Protein AF-A0A419HRG3-F1 (afdb_monomer_lite)

Structure (mmCIF, N/CA/C/O backbone):
data_AF-A0A419HRG3-F1
#
_entry.id   AF-A0A419HRG3-F1
#
loop_
_atom_site.group_PDB
_atom_site.id
_atom_site.type_symbol
_atom_site.label_atom_id
_atom_site.label_alt_id
_atom_site.label_comp_id
_atom_site.label_asym_id
_atom_site.label_entity_id
_atom_site.label_seq_id
_atom_site.pdbx_PDB_ins_code
_atom_site.Cartn_x
_atom_site.Cartn_y
_atom_site.Cartn_z
_atom_site.occupancy
_atom_site.B_iso_or_equiv
_atom_site.auth_seq_id
_atom_site.auth_comp_id
_atom_site.auth_asym_id
_atom_site.auth_atom_id
_atom_site.pdbx_PDB_model_num
ATOM 1 N N . MET A 1 1 ? 15.143 28.159 -25.382 1.00 35.41 1 MET A N 1
ATOM 2 C CA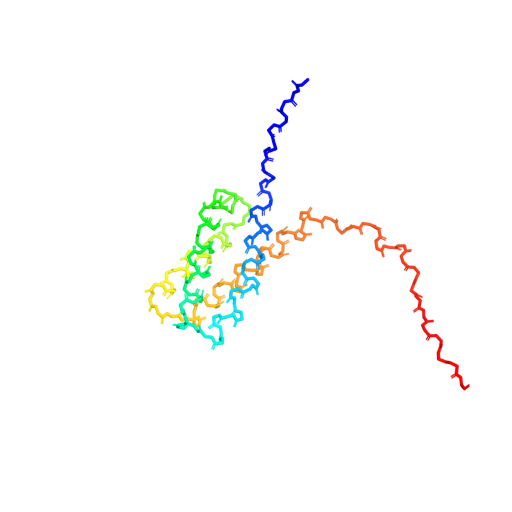 . MET A 1 1 ? 13.984 27.912 -24.501 1.00 35.41 1 MET A CA 1
ATOM 3 C C . MET A 1 1 ? 13.321 26.627 -24.963 1.00 35.41 1 MET A C 1
ATOM 5 O O . MET A 1 1 ? 12.554 26.653 -25.912 1.00 35.41 1 MET A O 1
ATOM 9 N N . THR A 1 2 ? 13.690 25.502 -24.363 1.00 36.38 2 THR A N 1
ATOM 10 C CA . THR A 1 2 ? 13.050 24.199 -24.582 1.00 36.38 2 THR A CA 1
ATOM 11 C C . THR A 1 2 ? 12.515 23.769 -23.226 1.00 36.38 2 THR A C 1
ATOM 13 O O . THR A 1 2 ? 13.300 23.470 -22.328 1.00 36.38 2 THR A O 1
ATOM 16 N N . ASN A 1 3 ? 11.195 23.851 -23.053 1.00 40.34 3 ASN A N 1
ATOM 17 C CA . ASN A 1 3 ? 10.505 23.355 -21.868 1.00 40.34 3 ASN A CA 1
ATOM 18 C C . ASN A 1 3 ? 10.721 21.842 -21.809 1.00 40.34 3 ASN A C 1
ATOM 20 O O . ASN A 1 3 ? 10.129 21.102 -22.589 1.00 40.34 3 ASN A O 1
ATOM 24 N N . GLY A 1 4 ? 11.621 21.403 -20.931 1.00 36.00 4 GLY A N 1
ATOM 25 C CA . GLY A 1 4 ? 11.732 20.003 -20.563 1.00 36.00 4 GLY A CA 1
ATOM 26 C C . GLY A 1 4 ? 10.480 19.637 -19.788 1.00 36.00 4 GLY A C 1
ATOM 27 O O . GLY A 1 4 ? 10.352 19.995 -18.620 1.00 36.00 4 GLY A O 1
ATOM 28 N N . GLU A 1 5 ? 9.539 18.971 -20.448 1.00 44.19 5 GLU A N 1
ATOM 29 C CA . GLU A 1 5 ? 8.51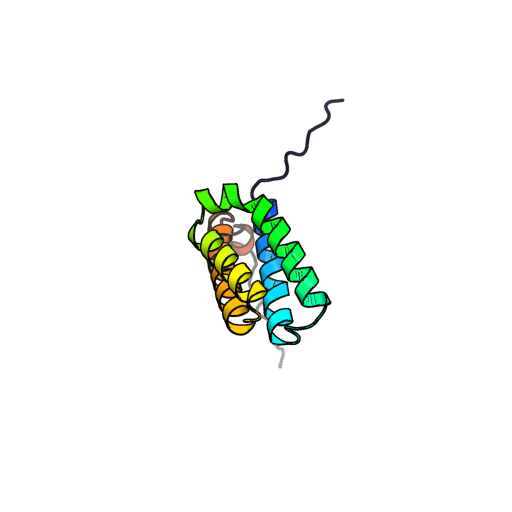7 18.206 -19.753 1.00 44.19 5 GLU A CA 1
ATOM 30 C C . GLU A 1 5 ? 9.260 17.191 -18.882 1.00 44.19 5 GLU A C 1
ATOM 32 O O . GLU A 1 5 ? 9.830 16.218 -19.376 1.00 44.19 5 GLU A O 1
ATOM 37 N N . SER A 1 6 ? 9.341 17.474 -17.582 1.00 44.81 6 SER A N 1
ATOM 38 C CA . SER A 1 6 ? 9.742 16.508 -16.568 1.00 44.81 6 SER A CA 1
ATOM 39 C C . SER A 1 6 ? 8.710 15.384 -16.584 1.00 44.81 6 SER A C 1
ATOM 41 O O . SER A 1 6 ? 7.739 15.411 -15.832 1.00 44.81 6 SER A O 1
ATOM 43 N N . GLY A 1 7 ? 8.880 14.427 -17.498 1.00 47.56 7 GLY A N 1
ATOM 44 C CA . GLY A 1 7 ? 8.194 13.149 -17.437 1.00 47.56 7 GLY A CA 1
ATOM 45 C C . GLY A 1 7 ? 8.535 12.541 -16.086 1.00 47.56 7 GLY A C 1
ATOM 46 O O . GLY A 1 7 ? 9.693 12.210 -15.849 1.00 47.56 7 GLY A O 1
ATOM 47 N N . ALA A 1 8 ? 7.561 12.518 -15.175 1.00 62.19 8 ALA A N 1
ATOM 48 C CA . ALA A 1 8 ? 7.736 11.957 -13.842 1.00 62.19 8 ALA A CA 1
ATOM 49 C C . ALA A 1 8 ? 8.316 10.546 -13.980 1.00 62.19 8 ALA A C 1
ATOM 51 O O . ALA A 1 8 ? 7.788 9.749 -14.763 1.00 62.19 8 ALA A O 1
ATOM 52 N N . ASP A 1 9 ? 9.408 10.263 -13.269 1.00 76.81 9 ASP A N 1
ATOM 53 C CA . ASP A 1 9 ? 10.051 8.956 -13.320 1.00 76.81 9 ASP A CA 1
ATOM 54 C C . ASP A 1 9 ? 8.999 7.900 -12.926 1.00 76.81 9 ASP A C 1
ATOM 56 O O . ASP A 1 9 ? 8.385 8.018 -11.859 1.00 76.81 9 ASP A O 1
ATOM 60 N N . PRO A 1 10 ? 8.732 6.878 -13.762 1.00 77.44 10 PRO A N 1
ATOM 61 C CA . PRO A 1 10 ? 7.802 5.806 -13.421 1.00 77.44 10 PRO A CA 1
ATOM 62 C C . PRO A 1 10 ? 8.109 5.144 -12.072 1.00 77.44 10 PRO A C 1
ATOM 64 O O . PRO A 1 10 ? 7.209 4.596 -11.443 1.00 77.44 10 PRO A O 1
ATOM 67 N N . LEU A 1 11 ? 9.350 5.208 -11.587 1.00 87.25 11 LEU A N 1
ATOM 68 C CA . LEU A 1 11 ? 9.734 4.682 -10.281 1.00 87.25 11 LEU A CA 1
ATOM 69 C C . LEU A 1 11 ? 9.349 5.610 -9.120 1.00 87.25 11 LEU A C 1
ATOM 71 O O . LEU A 1 11 ? 9.111 5.111 -8.017 1.00 87.25 11 LEU A O 1
ATOM 75 N N . ASP A 1 12 ? 9.188 6.920 -9.339 1.00 91.25 12 ASP A N 1
ATOM 76 C CA . ASP A 1 12 ? 8.806 7.879 -8.289 1.00 91.25 12 ASP A CA 1
ATOM 77 C C . ASP A 1 12 ? 7.476 7.496 -7.633 1.00 91.25 12 ASP A C 1
ATOM 79 O O . ASP A 1 12 ? 7.318 7.599 -6.412 1.00 91.25 12 ASP A O 1
ATOM 83 N N . VAL A 1 13 ? 6.514 6.999 -8.421 1.00 94.56 13 VAL A N 1
ATOM 84 C CA . VAL A 1 13 ? 5.222 6.554 -7.879 1.00 94.56 13 VAL A CA 1
ATOM 85 C C . VAL A 1 13 ? 5.372 5.299 -7.014 1.00 94.56 13 VAL A C 1
ATOM 87 O O . VAL A 1 13 ? 4.661 5.166 -6.017 1.00 94.56 13 VAL A O 1
ATOM 90 N N . LEU A 1 14 ? 6.327 4.414 -7.323 1.00 95.38 14 LEU A N 1
ATOM 91 C CA . LEU A 1 14 ? 6.620 3.231 -6.507 1.00 95.38 14 LEU A CA 1
ATOM 92 C C . LEU A 1 14 ? 7.347 3.602 -5.211 1.00 95.38 14 LEU A C 1
ATOM 94 O O . LEU A 1 14 ? 7.014 3.059 -4.156 1.00 95.38 14 LEU A O 1
ATOM 98 N N . TYR A 1 15 ? 8.279 4.558 -5.251 1.00 94.56 15 TYR A N 1
ATOM 99 C CA . TYR A 1 15 ? 8.916 5.101 -4.047 1.00 94.56 15 TYR A CA 1
ATOM 100 C C . TYR A 1 15 ? 7.908 5.826 -3.148 1.00 94.56 15 TYR A C 1
ATOM 102 O O . TYR A 1 15 ? 7.920 5.648 -1.926 1.00 94.56 15 TYR A O 1
ATOM 110 N N . LEU A 1 16 ? 6.991 6.603 -3.734 1.00 95.69 16 LEU A N 1
ATOM 111 C CA . LEU A 1 16 ? 5.901 7.237 -2.996 1.00 95.69 16 LEU A CA 1
ATOM 112 C C . LEU A 1 16 ? 4.996 6.190 -2.338 1.00 95.69 16 LEU A C 1
ATOM 114 O O . LEU A 1 16 ? 4.704 6.302 -1.145 1.00 95.69 16 LEU A O 1
ATOM 118 N N . LEU A 1 17 ? 4.586 5.166 -3.089 1.00 96.81 17 LEU A N 1
ATOM 119 C CA . LEU A 1 17 ? 3.757 4.073 -2.586 1.00 96.81 17 LEU A CA 1
ATOM 120 C C . LEU A 1 17 ? 4.445 3.334 -1.430 1.00 96.81 17 LEU A C 1
ATOM 122 O O . LEU A 1 17 ? 3.842 3.119 -0.380 1.00 96.81 17 LEU A O 1
ATOM 126 N N . HIS A 1 18 ? 5.734 3.020 -1.581 1.00 97.06 18 HIS A N 1
ATOM 127 C CA . HIS A 1 18 ? 6.556 2.402 -0.539 1.00 97.06 18 HIS A CA 1
ATOM 128 C C . HIS A 1 18 ? 6.607 3.249 0.739 1.00 97.06 18 HIS A C 1
ATOM 130 O O . HIS A 1 18 ? 6.396 2.733 1.841 1.00 97.06 18 HIS A O 1
ATOM 136 N N . ARG A 1 19 ? 6.801 4.567 0.601 1.00 96.94 19 ARG A N 1
ATOM 137 C CA . ARG A 1 19 ? 6.780 5.506 1.730 1.00 96.94 19 ARG A CA 1
ATOM 138 C C . ARG A 1 19 ? 5.413 5.553 2.410 1.00 96.94 19 ARG A C 1
ATOM 140 O O . ARG A 1 19 ? 5.361 5.537 3.637 1.00 96.94 19 ARG A O 1
ATOM 147 N N . GLN A 1 20 ? 4.322 5.621 1.646 1.00 97.81 20 GLN A N 1
ATOM 148 C CA . GLN A 1 20 ? 2.968 5.640 2.206 1.00 97.81 20 GLN A CA 1
ATOM 149 C C . GLN A 1 20 ? 2.680 4.358 2.992 1.00 97.81 20 GLN A C 1
ATOM 151 O O . GLN A 1 20 ? 2.217 4.445 4.126 1.00 97.81 20 GLN A O 1
ATOM 156 N N . LEU A 1 21 ? 3.036 3.187 2.457 1.00 97.56 21 LEU A N 1
ATOM 157 C CA . LEU A 1 21 ? 2.868 1.905 3.148 1.00 97.56 21 LEU A CA 1
ATOM 158 C C . LEU A 1 21 ? 3.606 1.860 4.490 1.00 97.56 21 LEU A C 1
ATOM 160 O O . LEU A 1 21 ? 3.026 1.465 5.500 1.00 97.56 21 LEU A O 1
ATOM 164 N N . ARG A 1 22 ? 4.850 2.355 4.532 1.00 96.50 22 ARG A N 1
ATOM 165 C CA . ARG A 1 22 ? 5.634 2.446 5.774 1.00 96.50 22 ARG A CA 1
ATOM 166 C C . ARG A 1 22 ? 4.952 3.293 6.856 1.00 96.50 22 ARG A C 1
ATOM 168 O O . ARG A 1 22 ? 5.154 3.034 8.039 1.00 96.50 22 ARG A O 1
ATOM 175 N N . LEU A 1 23 ? 4.195 4.317 6.463 1.00 95.75 23 LEU A N 1
ATOM 176 C CA . LEU A 1 23 ? 3.500 5.220 7.385 1.00 95.75 23 LEU A CA 1
ATOM 177 C C . LEU A 1 23 ? 2.120 4.693 7.793 1.00 95.75 23 LEU A C 1
ATOM 179 O O . LEU A 1 23 ? 1.713 4.868 8.938 1.00 95.75 23 LEU A O 1
ATOM 183 N N . VAL A 1 24 ? 1.402 4.059 6.867 1.00 94.44 24 VAL A N 1
ATOM 184 C CA . VAL A 1 24 ? 0.023 3.603 7.074 1.00 94.44 24 VAL A CA 1
ATOM 185 C C . VAL A 1 24 ? -0.044 2.433 8.052 1.00 94.44 24 VAL A C 1
ATOM 187 O O . VAL A 1 24 ? -0.876 2.467 8.952 1.00 94.44 24 VAL A O 1
ATOM 190 N N . SER A 1 25 ? 0.839 1.437 7.933 1.00 90.50 25 SER A N 1
ATOM 191 C CA . SER A 1 25 ? 0.817 0.243 8.793 1.00 90.50 25 SER A CA 1
ATOM 192 C C . SER A 1 25 ? 0.859 0.539 10.304 1.00 90.50 25 SER A C 1
ATOM 194 O O . SER A 1 25 ? -0.029 0.067 11.013 1.00 90.50 25 SER A O 1
ATOM 196 N N . PRO A 1 26 ? 1.803 1.342 10.844 1.00 92.69 26 PRO A N 1
ATOM 197 C CA . PRO A 1 26 ? 1.793 1.666 12.273 1.00 92.69 26 PRO A CA 1
ATOM 198 C C . PRO A 1 26 ? 0.570 2.498 12.688 1.00 92.69 26 PRO A C 1
ATOM 200 O O . PRO A 1 26 ? 0.066 2.324 13.795 1.00 92.69 26 PRO A O 1
ATOM 203 N N . ALA A 1 27 ? 0.059 3.369 11.813 1.00 93.81 27 ALA A N 1
ATOM 204 C CA . ALA A 1 27 ? -1.142 4.152 12.098 1.00 93.81 27 ALA A CA 1
ATOM 205 C C . ALA A 1 27 ? -2.393 3.258 12.207 1.00 93.81 27 ALA A C 1
ATOM 207 O O . ALA A 1 27 ? -3.200 3.437 13.120 1.00 93.81 27 ALA A O 1
ATOM 208 N N . LEU A 1 28 ? -2.507 2.255 11.330 1.00 92.25 28 LEU A N 1
ATOM 209 C CA . LEU A 1 28 ? -3.561 1.237 11.349 1.00 92.25 28 LEU A CA 1
ATOM 210 C C . LEU A 1 28 ? -3.539 0.400 12.632 1.00 92.25 28 LEU A C 1
ATOM 212 O O . LEU A 1 28 ? -4.598 0.106 13.169 1.00 92.25 28 LEU A O 1
ATOM 216 N N . THR A 1 29 ? -2.356 0.065 13.154 1.00 92.62 29 THR A N 1
ATOM 217 C CA . THR A 1 29 ? -2.229 -0.667 14.425 1.00 92.62 29 THR A CA 1
ATOM 218 C C . THR A 1 29 ? -2.676 0.168 15.629 1.00 92.62 29 THR A C 1
ATOM 220 O O . THR A 1 29 ? -3.278 -0.362 16.557 1.00 92.62 29 THR A O 1
ATOM 223 N N . VAL A 1 30 ? -2.360 1.467 15.649 1.00 95.12 30 VAL A N 1
ATOM 224 C CA . VAL A 1 30 ? -2.612 2.327 16.819 1.00 95.12 30 VAL A CA 1
ATOM 225 C C . VAL A 1 30 ? -4.047 2.850 16.854 1.00 95.12 30 VAL A C 1
ATOM 227 O O . VAL A 1 30 ? -4.655 2.906 17.920 1.00 95.12 30 VAL A O 1
ATOM 230 N N . ALA A 1 31 ? -4.582 3.277 15.709 1.00 94.44 31 ALA A N 1
ATOM 231 C CA . ALA A 1 31 ? -5.876 3.950 15.639 1.00 94.44 31 ALA A CA 1
ATOM 232 C C . ALA A 1 31 ? -6.630 3.599 14.341 1.00 94.44 31 ALA A C 1
ATOM 234 O O . ALA A 1 31 ? -6.898 4.497 13.530 1.00 94.44 31 ALA A O 1
ATOM 235 N N . PRO A 1 32 ? -7.001 2.318 14.139 1.00 91.56 32 PRO A N 1
ATOM 236 C CA . PRO A 1 32 ? -7.578 1.823 12.882 1.00 91.56 32 PRO A CA 1
ATOM 237 C C . PRO A 1 32 ? -8.848 2.573 12.465 1.00 91.56 32 PRO A C 1
ATOM 239 O O . PRO A 1 32 ? -9.072 2.821 11.283 1.00 91.56 32 PRO A O 1
ATOM 242 N N . GLU A 1 33 ? -9.637 3.010 13.448 1.00 92.62 33 GLU A N 1
ATOM 243 C CA . GLU A 1 33 ? -10.919 3.685 13.238 1.00 92.62 33 GLU A CA 1
ATOM 244 C C . GLU A 1 33 ? -10.833 5.215 13.238 1.00 92.62 33 GLU A C 1
ATOM 246 O O . GLU A 1 33 ? -11.862 5.899 13.248 1.00 92.62 33 GLU A O 1
ATOM 251 N N . SER A 1 34 ? -9.627 5.784 13.241 1.00 96.12 34 SER A N 1
ATOM 252 C CA . SER A 1 34 ? -9.451 7.237 13.179 1.00 96.12 34 SER A CA 1
ATOM 253 C C . SER A 1 34 ? -9.809 7.791 11.797 1.00 96.12 34 SER A C 1
ATOM 255 O O . SER A 1 34 ? -9.710 7.121 10.763 1.00 96.12 34 SER A O 1
ATOM 257 N N . ARG A 1 35 ? -10.248 9.054 11.759 1.00 96.25 35 ARG A N 1
ATOM 258 C CA . ARG A 1 35 ? -10.538 9.744 10.492 1.00 96.25 35 ARG A CA 1
ATOM 259 C C . ARG A 1 35 ? -9.264 9.904 9.663 1.00 96.25 35 ARG A C 1
ATOM 261 O O . ARG A 1 35 ? -9.308 9.813 8.439 1.00 96.25 35 ARG A O 1
ATOM 268 N N . GLU A 1 36 ? -8.150 10.107 10.344 1.00 96.19 36 GLU A N 1
ATOM 269 C CA . GLU A 1 36 ? -6.816 10.279 9.797 1.00 96.19 36 GLU A CA 1
ATOM 270 C C . GLU A 1 36 ? -6.362 9.005 9.078 1.00 96.19 36 GLU A C 1
ATOM 272 O O . GLU A 1 36 ? -5.994 9.080 7.909 1.00 96.19 36 GLU A O 1
ATOM 277 N N . VAL A 1 37 ? -6.481 7.827 9.706 1.00 95.94 37 VAL A N 1
ATOM 278 C CA . VAL A 1 37 ? -6.148 6.541 9.061 1.00 95.94 37 VAL A CA 1
ATOM 279 C C . VAL A 1 37 ? -7.024 6.284 7.838 1.00 95.94 37 VAL A C 1
ATOM 281 O O . VAL A 1 37 ? -6.510 5.891 6.790 1.00 95.94 37 VAL A O 1
ATOM 284 N N . ARG A 1 38 ? -8.328 6.584 7.911 1.00 96.12 38 ARG A N 1
ATOM 285 C CA . ARG A 1 38 ? -9.212 6.498 6.736 1.00 96.12 38 ARG A CA 1
ATOM 286 C C . ARG A 1 38 ? -8.744 7.405 5.595 1.00 96.12 38 ARG A C 1
ATOM 288 O O . ARG A 1 38 ? -8.703 6.960 4.451 1.00 96.12 38 ARG A O 1
ATOM 295 N N . ALA A 1 39 ? -8.344 8.641 5.889 1.00 97.06 39 ALA A N 1
ATOM 296 C CA . ALA A 1 39 ? -7.805 9.556 4.884 1.00 97.06 39 ALA A CA 1
ATOM 297 C C . ALA A 1 39 ? -6.473 9.056 4.294 1.00 97.06 39 ALA A C 1
ATOM 299 O O . ALA A 1 39 ? -6.269 9.130 3.082 1.00 97.06 39 ALA A O 1
ATOM 300 N N . MET A 1 40 ? -5.591 8.489 5.121 1.00 97.62 40 MET A N 1
ATOM 301 C CA . MET A 1 40 ? -4.340 7.889 4.651 1.00 97.62 40 MET A CA 1
ATOM 302 C C . MET A 1 40 ? -4.594 6.699 3.715 1.00 97.62 40 MET A C 1
ATOM 304 O O . MET A 1 40 ? -3.916 6.577 2.697 1.00 97.62 40 MET A O 1
ATOM 308 N N . LEU A 1 41 ? -5.587 5.854 4.013 1.00 97.62 41 LEU A N 1
ATOM 309 C CA . LEU A 1 41 ? -5.985 4.737 3.150 1.00 97.62 41 LEU A CA 1
ATOM 310 C C . LEU A 1 41 ? -6.571 5.204 1.812 1.00 97.62 41 LEU A C 1
ATOM 312 O O . LEU A 1 41 ? -6.284 4.593 0.784 1.00 97.62 41 LEU A O 1
ATOM 316 N N . VAL A 1 42 ? -7.335 6.301 1.798 1.00 97.69 42 VAL A N 1
ATOM 317 C CA . VAL A 1 42 ? -7.814 6.925 0.551 1.00 97.69 42 VAL A CA 1
ATOM 318 C C . VAL A 1 42 ? -6.635 7.410 -0.295 1.00 97.69 42 VAL A C 1
ATOM 320 O O . VAL A 1 42 ? -6.523 7.027 -1.458 1.00 97.69 42 VAL A O 1
ATOM 323 N N . GLY A 1 43 ? -5.703 8.164 0.295 1.00 97.69 43 GLY A N 1
ATOM 324 C CA . GLY A 1 43 ? -4.511 8.631 -0.420 1.00 97.69 43 GLY A CA 1
ATOM 325 C C . GLY A 1 43 ? -3.599 7.491 -0.895 1.00 97.69 43 GLY A C 1
ATOM 326 O O . GLY A 1 43 ? -2.974 7.588 -1.952 1.00 97.69 43 GLY A O 1
ATOM 327 N N . LEU A 1 44 ? -3.538 6.384 -0.149 1.00 98.19 44 LEU A N 1
ATOM 328 C CA . LEU A 1 44 ? -2.831 5.172 -0.564 1.00 98.19 44 LEU A CA 1
ATOM 329 C C . LEU A 1 44 ? -3.511 4.504 -1.772 1.00 98.19 44 LEU A C 1
ATOM 331 O O . LEU A 1 44 ? -2.822 4.055 -2.691 1.00 98.19 44 LEU A O 1
ATOM 335 N N . ALA A 1 45 ? -4.846 4.456 -1.803 1.00 98.31 45 ALA A N 1
ATOM 336 C CA . ALA A 1 45 ? -5.604 3.920 -2.933 1.00 98.31 45 ALA A CA 1
ATOM 337 C C . ALA A 1 45 ? -5.403 4.756 -4.207 1.00 98.31 45 ALA A C 1
ATOM 339 O O . ALA A 1 45 ? -5.197 4.197 -5.282 1.00 98.31 45 ALA A O 1
ATOM 340 N N . GLU A 1 46 ? -5.374 6.085 -4.095 1.00 97.94 46 GLU A N 1
ATOM 341 C CA . GLU A 1 46 ? -5.086 6.982 -5.222 1.00 97.94 46 GLU A CA 1
ATOM 342 C C . GLU A 1 46 ? -3.686 6.755 -5.807 1.00 97.94 46 GLU A C 1
ATOM 344 O O . GLU A 1 46 ? -3.520 6.652 -7.025 1.00 97.94 46 GLU A O 1
ATOM 349 N N . THR A 1 47 ? -2.660 6.637 -4.960 1.00 97.88 47 THR A N 1
ATOM 350 C CA . THR A 1 47 ? -1.306 6.299 -5.424 1.00 97.88 47 THR A CA 1
ATOM 351 C C . THR A 1 47 ? -1.251 4.898 -6.024 1.00 97.88 47 THR A C 1
ATOM 353 O O . THR A 1 47 ? -0.609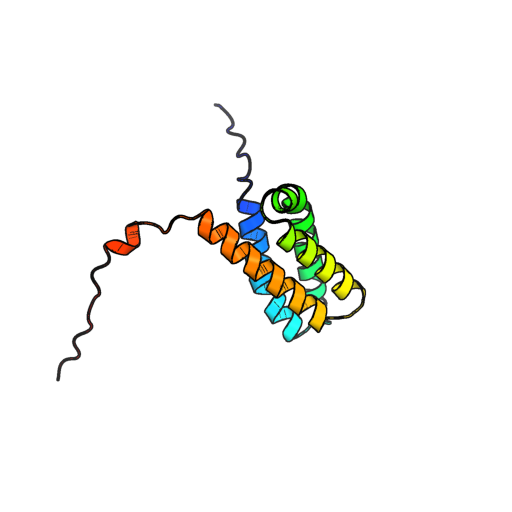 4.718 -7.055 1.00 97.88 47 THR A O 1
ATOM 356 N N . THR A 1 48 ? -1.959 3.926 -5.443 1.00 98.00 48 THR A N 1
ATOM 357 C CA . THR A 1 48 ? -2.031 2.566 -5.998 1.00 98.00 48 THR A CA 1
ATOM 358 C C . THR A 1 48 ? -2.644 2.573 -7.394 1.00 98.00 48 THR A C 1
ATOM 360 O O . THR A 1 48 ? -2.077 1.969 -8.295 1.00 98.00 48 THR A O 1
ATOM 363 N N . ASN A 1 49 ? -3.731 3.316 -7.618 1.00 97.75 49 ASN A N 1
ATOM 364 C CA . ASN A 1 49 ? -4.349 3.440 -8.941 1.00 97.75 49 ASN A CA 1
ATOM 365 C C . ASN A 1 49 ? -3.383 4.029 -9.979 1.00 97.75 49 ASN A C 1
ATOM 367 O O . ASN A 1 49 ? -3.342 3.564 -11.115 1.00 97.75 49 ASN A O 1
ATOM 371 N N . ARG A 1 50 ? -2.570 5.019 -9.586 1.00 96.75 50 ARG A N 1
ATOM 372 C CA . ARG A 1 50 ? -1.524 5.583 -10.457 1.00 96.75 50 ARG A CA 1
ATOM 373 C C . ARG A 1 50 ? -0.393 4.587 -10.731 1.00 96.75 50 ARG A C 1
ATOM 375 O O . ARG A 1 50 ? 0.111 4.538 -11.846 1.00 96.75 50 ARG A O 1
ATOM 382 N N . ALA A 1 51 ? -0.008 3.793 -9.733 1.00 96.31 51 ALA A N 1
ATOM 383 C CA . ALA A 1 51 ? 1.048 2.788 -9.842 1.00 96.31 51 ALA A CA 1
ATOM 384 C C . ALA A 1 51 ? 0.592 1.478 -10.511 1.00 96.31 51 ALA A C 1
ATOM 386 O O . ALA A 1 51 ? 1.439 0.688 -10.923 1.00 96.31 51 ALA A O 1
ATOM 387 N N . ALA A 1 52 ? -0.716 1.226 -10.616 1.00 97.19 52 ALA A N 1
ATOM 388 C CA . ALA A 1 52 ? -1.271 -0.067 -11.009 1.00 97.19 52 ALA A CA 1
ATOM 389 C C . ALA A 1 52 ? -0.749 -0.599 -12.357 1.00 97.19 52 ALA A C 1
ATOM 391 O O . ALA A 1 52 ? -0.354 -1.764 -12.384 1.00 97.19 52 ALA A O 1
ATOM 392 N N . PRO A 1 53 ? -0.652 0.196 -13.446 1.00 96.19 53 PRO A N 1
ATOM 393 C CA . PRO A 1 53 ? -0.122 -0.307 -14.716 1.00 96.19 53 PRO A CA 1
ATOM 394 C C . PRO A 1 53 ? 1.327 -0.790 -14.607 1.00 96.19 53 PRO A C 1
ATOM 396 O O . PRO A 1 53 ? 1.695 -1.799 -15.206 1.00 96.19 53 PRO A O 1
ATOM 399 N N . LEU A 1 54 ? 2.143 -0.087 -13.817 1.00 95.50 54 LEU A N 1
ATOM 400 C CA . LEU A 1 54 ? 3.533 -0.458 -13.587 1.00 95.50 54 LEU A CA 1
ATOM 401 C C . LEU A 1 54 ? 3.626 -1.680 -12.671 1.00 95.50 54 LEU A C 1
ATOM 403 O O . LEU A 1 54 ? 4.304 -2.641 -13.003 1.00 95.50 54 LEU A O 1
ATOM 407 N N . LEU A 1 55 ? 2.903 -1.699 -11.550 1.00 96.75 55 LEU A N 1
ATOM 408 C CA . LEU A 1 55 ? 2.885 -2.854 -10.648 1.00 96.75 55 LEU A CA 1
ATOM 409 C C . LEU A 1 55 ? 2.411 -4.127 -11.347 1.00 96.75 55 LEU A C 1
ATOM 411 O O . LEU A 1 55 ? 2.983 -5.187 -11.119 1.00 96.75 55 LEU A O 1
ATOM 415 N N . ALA A 1 56 ? 1.408 -4.025 -12.220 1.00 97.44 56 ALA A N 1
ATOM 416 C CA . ALA A 1 56 ? 0.916 -5.155 -12.996 1.00 97.44 56 ALA A CA 1
ATOM 417 C C . ALA A 1 56 ? 2.009 -5.784 -13.875 1.00 97.44 56 ALA A C 1
ATOM 419 O O . ALA A 1 56 ? 1.981 -6.994 -14.094 1.00 97.44 56 ALA A O 1
ATOM 420 N N . SER A 1 57 ? 2.975 -4.991 -14.356 1.00 95.88 57 SER A N 1
ATOM 421 C CA . SER A 1 57 ? 4.071 -5.488 -15.189 1.00 95.88 57 SER A CA 1
ATOM 422 C C . SER A 1 57 ? 5.283 -5.958 -14.383 1.00 95.88 57 SER A C 1
ATOM 424 O O . SER A 1 57 ? 5.870 -6.979 -14.739 1.00 95.88 57 SER A O 1
ATOM 426 N N . VAL A 1 58 ? 5.659 -5.254 -13.306 1.00 94.75 58 VAL A N 1
ATOM 427 C CA . VAL A 1 58 ? 6.929 -5.518 -12.599 1.00 94.75 58 VAL A CA 1
ATOM 428 C C . VAL A 1 58 ? 6.793 -6.294 -11.291 1.00 94.75 58 VAL A C 1
ATOM 430 O O . VAL A 1 58 ? 7.737 -6.978 -10.908 1.00 94.75 58 VAL A O 1
ATOM 433 N N . GLU A 1 59 ? 5.659 -6.198 -10.589 1.00 97.12 59 GLU A N 1
ATOM 434 C CA . GLU A 1 59 ? 5.416 -6.942 -9.345 1.00 97.12 59 GLU A CA 1
ATOM 435 C C . GLU A 1 59 ? 3.905 -7.134 -9.095 1.00 97.12 59 GLU A C 1
ATOM 437 O O . GLU A 1 59 ? 3.322 -6.518 -8.192 1.00 97.12 59 GLU A O 1
ATOM 442 N N . PRO A 1 60 ? 3.233 -8.012 -9.868 1.00 97.88 60 PRO A N 1
ATOM 443 C CA . PRO A 1 60 ? 1.780 -8.197 -9.792 1.00 97.88 60 PRO A CA 1
ATOM 444 C C . PRO A 1 60 ? 1.318 -8.713 -8.422 1.00 97.88 60 PRO A C 1
ATOM 446 O O . PRO A 1 60 ? 0.196 -8.442 -7.995 1.00 97.88 60 PRO A O 1
ATOM 449 N N . GLY A 1 61 ? 2.194 -9.404 -7.685 1.00 98.19 61 GLY A N 1
ATOM 450 C CA . GLY A 1 61 ? 1.916 -9.834 -6.316 1.00 98.19 61 GLY A CA 1
ATOM 451 C C . GLY A 1 61 ? 1.746 -8.671 -5.333 1.00 98.19 61 GLY A C 1
ATOM 452 O O . GLY A 1 61 ? 0.969 -8.794 -4.388 1.00 98.19 61 GLY A O 1
ATOM 453 N N . ALA A 1 62 ? 2.432 -7.540 -5.542 1.00 98.12 62 ALA A N 1
ATOM 454 C CA . ALA A 1 62 ? 2.223 -6.343 -4.726 1.00 98.12 62 ALA A CA 1
ATOM 455 C C . ALA A 1 62 ? 0.885 -5.672 -5.056 1.00 98.12 62 ALA A C 1
ATOM 457 O O . ALA A 1 62 ? 0.187 -5.247 -4.138 1.00 98.12 62 ALA A O 1
ATOM 458 N N . LEU A 1 63 ? 0.498 -5.629 -6.338 1.00 98.69 63 LEU A N 1
ATOM 459 C CA . LEU A 1 63 ? -0.805 -5.101 -6.750 1.00 98.69 63 LEU A CA 1
ATOM 460 C C . LEU A 1 63 ? -1.956 -5.906 -6.131 1.00 98.69 63 LEU A C 1
ATOM 462 O O . LEU A 1 63 ? -2.832 -5.325 -5.495 1.00 98.69 63 LEU A O 1
ATOM 466 N N . ALA A 1 64 ? -1.906 -7.237 -6.228 1.00 98.62 64 ALA A N 1
ATOM 467 C CA . ALA A 1 64 ? -2.935 -8.113 -5.667 1.00 98.62 64 ALA A CA 1
ATOM 468 C C . ALA A 1 64 ? -3.087 -7.950 -4.142 1.00 98.62 64 ALA A C 1
ATOM 470 O O . ALA A 1 64 ? -4.208 -7.907 -3.630 1.00 98.62 64 ALA A O 1
ATOM 471 N N . ALA A 1 65 ? -1.971 -7.812 -3.417 1.00 98.56 65 ALA A N 1
ATOM 472 C CA . ALA A 1 65 ? -1.989 -7.561 -1.976 1.00 98.56 65 ALA A CA 1
ATOM 473 C C . ALA A 1 65 ? -2.636 -6.203 -1.641 1.00 98.56 65 ALA A C 1
ATOM 475 O O . ALA A 1 65 ? -3.481 -6.125 -0.755 1.00 98.56 65 ALA A O 1
ATOM 476 N N . LEU A 1 66 ? -2.323 -5.135 -2.386 1.00 98.62 66 LEU A N 1
ATOM 477 C CA . LEU A 1 66 ? -2.957 -3.822 -2.192 1.00 98.62 66 LEU A CA 1
ATOM 478 C C . LEU A 1 66 ? -4.470 -3.875 -2.449 1.00 98.62 66 LEU A C 1
ATOM 480 O O . LEU A 1 66 ? -5.260 -3.355 -1.661 1.00 98.62 66 LEU A O 1
ATOM 484 N N . GLU A 1 67 ? -4.897 -4.550 -3.515 1.00 98.56 67 GLU A N 1
ATOM 485 C CA . GLU A 1 67 ? -6.317 -4.745 -3.821 1.00 98.56 67 GLU A CA 1
ATOM 486 C C . GLU A 1 67 ? -7.046 -5.540 -2.728 1.00 98.56 67 GLU A C 1
ATOM 488 O O . GLU A 1 67 ? -8.189 -5.226 -2.378 1.00 98.56 67 GLU A O 1
ATOM 493 N N . GLN A 1 68 ? -6.401 -6.568 -2.171 1.00 98.69 68 GLN A N 1
ATOM 494 C CA . GLN A 1 68 ? -6.925 -7.343 -1.048 1.00 98.69 68 GLN A CA 1
ATOM 495 C C . GLN A 1 68 ? -6.994 -6.490 0.230 1.00 98.69 68 GLN A C 1
ATOM 497 O O . GLN A 1 68 ? -8.031 -6.486 0.897 1.00 98.69 68 GLN A O 1
ATOM 502 N N . ALA A 1 69 ? -5.966 -5.686 0.517 1.00 98.25 69 ALA A N 1
ATOM 503 C CA . ALA A 1 69 ? -5.951 -4.752 1.640 1.00 98.25 69 ALA A CA 1
ATOM 504 C C . ALA A 1 69 ? -7.126 -3.766 1.578 1.00 98.25 69 ALA A C 1
ATOM 506 O O . ALA A 1 69 ? -7.843 -3.592 2.561 1.00 98.25 69 ALA A O 1
ATOM 507 N N . PHE A 1 70 ? -7.398 -3.162 0.414 1.00 98.31 70 PHE A N 1
ATOM 508 C CA . PHE A 1 70 ? -8.529 -2.238 0.270 1.00 98.31 70 PHE A CA 1
ATOM 509 C C . PHE A 1 70 ? -9.888 -2.930 0.394 1.00 98.31 70 PHE A C 1
ATOM 511 O O . PHE A 1 70 ? -10.844 -2.321 0.880 1.00 98.31 70 PHE A O 1
ATOM 518 N N . ARG A 1 71 ? -9.997 -4.203 -0.009 1.00 98.56 71 ARG A N 1
ATOM 519 C CA . ARG A 1 71 ? -11.202 -5.003 0.252 1.00 98.56 71 ARG A CA 1
ATOM 520 C C . ARG A 1 71 ? -11.403 -5.237 1.749 1.00 98.56 71 ARG A C 1
ATOM 522 O O . ARG A 1 71 ? -12.520 -5.054 2.227 1.00 98.56 71 ARG A O 1
ATOM 529 N N . HIS A 1 72 ? -10.347 -5.565 2.491 1.00 98.00 72 HIS A N 1
ATOM 530 C CA . HIS A 1 72 ? -10.414 -5.704 3.948 1.00 98.00 72 HIS A CA 1
ATOM 531 C C . HIS A 1 72 ? -10.741 -4.386 4.652 1.00 98.00 72 HIS A C 1
ATOM 533 O O . HIS A 1 72 ? -11.611 -4.368 5.524 1.00 98.00 72 HIS A O 1
ATOM 539 N N . ALA A 1 73 ? -10.148 -3.275 4.213 1.00 96.62 73 ALA A N 1
ATOM 540 C CA . ALA A 1 73 ? -10.405 -1.959 4.787 1.00 96.62 73 ALA A CA 1
ATOM 541 C C . ALA A 1 73 ? -11.884 -1.564 4.652 1.00 96.62 73 ALA A C 1
ATOM 543 O O . ALA A 1 73 ? -12.507 -1.131 5.618 1.00 96.62 73 ALA A O 1
ATOM 544 N N . ARG A 1 74 ? -12.486 -1.787 3.473 1.00 96.62 74 ARG A N 1
ATOM 545 C CA . ARG A 1 74 ? -13.927 -1.557 3.245 1.00 96.62 74 ARG A CA 1
ATOM 546 C C . ARG A 1 74 ? -14.819 -2.469 4.088 1.00 96.62 74 ARG A C 1
ATOM 548 O O . ARG A 1 74 ? -15.950 -2.097 4.379 1.00 96.62 74 ARG A O 1
ATOM 555 N N . ALA A 1 75 ? -14.324 -3.646 4.459 1.00 97.12 75 ALA A N 1
ATOM 556 C CA . ALA A 1 75 ? -15.033 -4.605 5.297 1.00 97.12 75 ALA A CA 1
ATOM 557 C C . ALA A 1 75 ? -14.831 -4.372 6.808 1.00 97.12 75 ALA A C 1
ATOM 559 O O . ALA A 1 75 ? -15.326 -5.178 7.592 1.00 97.12 75 ALA A O 1
ATOM 560 N N . GLY A 1 76 ? -14.104 -3.324 7.222 1.00 95.31 76 GLY A N 1
ATOM 561 C CA . GLY A 1 76 ? -13.827 -3.050 8.637 1.00 95.31 76 GLY A CA 1
ATOM 562 C C . GLY A 1 76 ? -12.907 -4.089 9.282 1.00 95.31 76 GLY A C 1
ATOM 563 O O . GLY A 1 76 ? -13.106 -4.461 10.433 1.00 95.31 76 GLY A O 1
ATOM 564 N N . ARG A 1 77 ? -11.938 -4.609 8.518 1.00 96.56 77 ARG A N 1
ATOM 565 C CA . ARG A 1 77 ? -11.005 -5.666 8.939 1.00 96.56 77 ARG A CA 1
ATOM 566 C C . ARG A 1 77 ? -9.575 -5.126 9.041 1.00 96.56 77 ARG A C 1
ATOM 568 O O . ARG A 1 77 ? -8.799 -5.290 8.093 1.00 96.56 77 ARG A O 1
ATOM 575 N N . PRO A 1 78 ? -9.233 -4.386 10.112 1.00 94.75 78 PRO A N 1
ATOM 576 C CA . PRO A 1 78 ? -7.967 -3.661 10.197 1.00 94.75 78 PRO A CA 1
ATOM 577 C C . PRO A 1 78 ? -6.741 -4.579 10.283 1.00 94.75 78 PRO A C 1
ATOM 579 O O . PRO A 1 78 ? -5.716 -4.253 9.687 1.00 94.75 78 PRO A O 1
ATOM 582 N N . ASP A 1 79 ? -6.846 -5.742 10.928 1.00 95.44 79 ASP A N 1
ATOM 583 C CA . ASP A 1 79 ? -5.729 -6.689 11.058 1.00 95.44 79 ASP A CA 1
ATOM 584 C C . ASP A 1 79 ? -5.371 -7.336 9.716 1.00 95.44 79 ASP A C 1
ATOM 586 O O . ASP A 1 79 ? -4.199 -7.392 9.326 1.00 95.44 79 ASP A O 1
ATOM 590 N N . GLU A 1 80 ? -6.378 -7.764 8.956 1.00 97.88 80 GLU A N 1
ATOM 591 C CA . GLU A 1 80 ? -6.193 -8.294 7.608 1.00 97.88 80 GLU A CA 1
ATOM 592 C C . GLU A 1 80 ? -5.741 -7.197 6.645 1.00 97.88 80 GLU A C 1
ATOM 594 O O . GLU A 1 80 ? -4.844 -7.421 5.836 1.00 97.88 80 GLU A O 1
ATOM 599 N N . THR A 1 81 ? -6.285 -5.981 6.778 1.00 98.00 81 THR A N 1
ATOM 600 C CA . THR A 1 81 ? -5.797 -4.818 6.023 1.00 98.00 81 THR A CA 1
ATOM 601 C C . THR A 1 81 ? -4.305 -4.627 6.267 1.00 98.00 81 THR A C 1
ATOM 603 O O . THR A 1 81 ? -3.531 -4.565 5.316 1.00 98.00 81 THR A O 1
ATOM 606 N N . ASN A 1 82 ? -3.879 -4.575 7.530 1.00 97.19 82 ASN A N 1
ATOM 607 C CA . ASN A 1 82 ? -2.484 -4.342 7.880 1.00 97.19 82 ASN A CA 1
ATOM 608 C C . ASN A 1 82 ? -1.572 -5.476 7.395 1.00 97.19 82 ASN A C 1
ATOM 610 O O . ASN A 1 82 ? -0.495 -5.212 6.862 1.00 97.19 82 ASN A O 1
ATOM 614 N N . SER A 1 83 ? -2.024 -6.726 7.515 1.00 97.88 83 SER A N 1
ATOM 615 C CA . SER A 1 83 ? -1.291 -7.904 7.039 1.00 97.88 83 SER A CA 1
ATOM 616 C C . SER A 1 83 ? -0.995 -7.823 5.539 1.00 97.88 83 SER A C 1
ATOM 618 O O . SER A 1 83 ? 0.152 -7.994 5.121 1.00 97.88 83 SER A O 1
ATOM 620 N N . GLU A 1 84 ? -1.998 -7.478 4.730 1.00 98.50 84 GLU A N 1
ATOM 621 C CA . GLU A 1 84 ? -1.833 -7.319 3.283 1.00 98.50 84 GLU A CA 1
ATOM 622 C C . GLU A 1 84 ? -0.953 -6.111 2.919 1.00 98.50 84 GLU A C 1
ATOM 624 O O . GLU A 1 84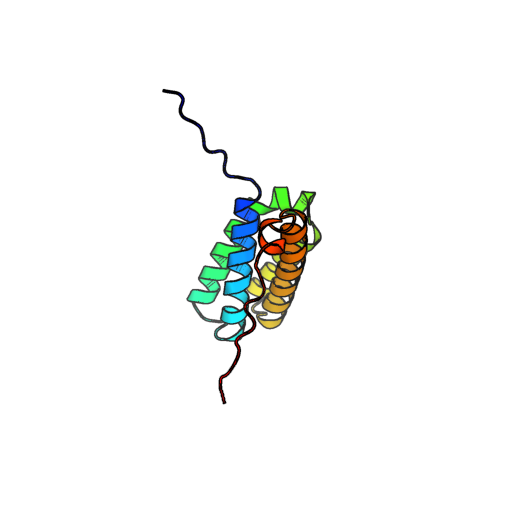 ? -0.094 -6.206 2.037 1.00 98.50 84 GLU A O 1
ATOM 629 N N . LEU A 1 85 ? -1.086 -4.984 3.634 1.00 98.12 85 LEU A N 1
ATOM 630 C CA . LEU A 1 85 ? -0.229 -3.808 3.427 1.00 98.12 85 LEU A CA 1
ATOM 631 C C . LEU A 1 85 ? 1.247 -4.098 3.744 1.00 98.12 85 LEU A C 1
ATOM 633 O O . LEU A 1 85 ? 2.130 -3.670 2.996 1.00 98.12 85 LEU A O 1
ATOM 637 N N . ILE A 1 86 ? 1.532 -4.863 4.803 1.00 97.94 86 ILE A N 1
ATOM 638 C CA . ILE A 1 86 ? 2.891 -5.320 5.136 1.00 97.94 86 ILE A CA 1
ATOM 639 C C . ILE A 1 86 ? 3.428 -6.247 4.037 1.00 97.94 86 ILE A C 1
ATOM 641 O O . ILE A 1 86 ? 4.586 -6.113 3.628 1.00 97.94 86 ILE A O 1
ATOM 645 N N . GLY A 1 87 ? 2.594 -7.151 3.515 1.00 97.56 87 GLY A N 1
ATOM 646 C CA . GLY A 1 87 ? 2.948 -8.016 2.389 1.00 97.56 87 GLY A CA 1
ATOM 647 C C . GLY A 1 87 ? 3.331 -7.221 1.135 1.00 97.56 87 GLY A C 1
ATOM 648 O O . GLY A 1 87 ? 4.397 -7.448 0.552 1.00 97.56 87 GLY A O 1
ATOM 649 N N . ALA A 1 88 ? 2.510 -6.238 0.756 1.00 98.19 88 ALA A N 1
ATOM 650 C CA . ALA A 1 88 ? 2.791 -5.333 -0.358 1.00 98.19 88 ALA A CA 1
ATOM 651 C C . ALA A 1 88 ? 4.090 -4.537 -0.139 1.00 98.19 88 ALA A C 1
ATOM 653 O O . ALA A 1 88 ? 4.936 -4.458 -1.034 1.00 98.19 88 ALA A O 1
ATOM 654 N N . TYR A 1 89 ? 4.296 -4.006 1.071 1.00 97.88 89 TYR A N 1
ATOM 655 C CA . TYR A 1 89 ? 5.512 -3.280 1.443 1.00 97.88 89 TYR A CA 1
ATOM 656 C C . TYR A 1 89 ? 6.772 -4.143 1.309 1.00 97.88 89 TYR A C 1
ATOM 658 O O . TYR A 1 89 ? 7.792 -3.683 0.786 1.00 97.88 89 TYR A O 1
ATOM 666 N N . GLY A 1 90 ? 6.717 -5.401 1.757 1.00 97.25 90 GLY A N 1
ATOM 667 C CA . GLY A 1 90 ? 7.832 -6.340 1.654 1.00 97.25 90 GLY A CA 1
ATOM 668 C C . GLY A 1 90 ? 8.246 -6.590 0.202 1.00 97.25 90 GLY A C 1
ATOM 669 O O . GLY A 1 90 ? 9.431 -6.494 -0.127 1.00 97.25 90 GLY A O 1
ATOM 670 N N . ARG A 1 91 ? 7.268 -6.828 -0.679 1.00 97.25 91 ARG A N 1
ATOM 671 C CA . ARG A 1 91 ? 7.486 -7.036 -2.122 1.00 97.25 91 ARG A CA 1
ATOM 672 C C . ARG A 1 91 ? 8.092 -5.808 -2.794 1.00 97.25 91 ARG A C 1
ATOM 674 O O . ARG A 1 91 ? 9.132 -5.916 -3.443 1.00 97.25 91 ARG A O 1
ATOM 681 N N . LEU A 1 92 ? 7.520 -4.629 -2.547 1.00 95.88 92 LEU A N 1
ATOM 682 C CA . LEU A 1 92 ? 8.056 -3.362 -3.050 1.00 95.88 92 LEU A CA 1
ATOM 683 C C . LEU A 1 92 ? 9.474 -3.088 -2.548 1.00 95.88 92 LEU A C 1
ATOM 685 O O . LEU A 1 92 ? 10.330 -2.657 -3.312 1.00 95.88 92 LEU A O 1
ATOM 689 N N . SER A 1 93 ? 9.761 -3.400 -1.284 1.00 95.75 93 SER A N 1
ATOM 690 C CA . SER A 1 93 ? 11.107 -3.249 -0.724 1.00 95.75 93 SER A CA 1
ATOM 691 C C . SER A 1 93 ? 12.141 -4.133 -1.426 1.00 95.75 93 SER A C 1
ATOM 693 O O . SER A 1 93 ? 13.320 -3.787 -1.454 1.00 95.75 93 SER A O 1
ATOM 695 N N . VAL A 1 94 ? 11.751 -5.307 -1.929 1.00 95.00 94 VAL A N 1
ATOM 696 C CA . VAL A 1 94 ? 12.642 -6.179 -2.711 1.00 95.00 94 VAL A CA 1
ATOM 697 C C . VAL A 1 94 ? 12.811 -5.637 -4.128 1.00 95.00 94 VAL A C 1
ATOM 699 O O . VAL A 1 94 ? 13.945 -5.555 -4.595 1.00 95.00 94 VAL A O 1
ATOM 702 N N . LEU A 1 95 ? 11.718 -5.229 -4.775 1.00 92.75 95 LEU A N 1
ATOM 703 C CA . LEU A 1 95 ? 11.731 -4.638 -6.114 1.00 92.75 95 LEU A CA 1
ATOM 704 C C . LEU A 1 95 ? 12.645 -3.403 -6.176 1.00 92.75 95 LEU A C 1
ATOM 706 O O . LEU A 1 95 ? 13.600 -3.384 -6.946 1.00 92.75 95 LEU A O 1
ATOM 710 N N . LEU A 1 96 ? 12.421 -2.423 -5.297 1.00 91.50 96 LEU A N 1
ATOM 711 C CA . LEU A 1 96 ? 13.175 -1.163 -5.278 1.00 91.50 96 LEU A CA 1
ATOM 712 C C . LEU A 1 96 ? 14.652 -1.357 -4.894 1.00 91.50 96 LEU A C 1
ATOM 714 O O . LEU A 1 96 ? 15.516 -0.602 -5.325 1.00 91.50 96 LEU A O 1
ATOM 718 N N . ARG A 1 97 ? 14.983 -2.400 -4.120 1.00 88.75 97 ARG A N 1
ATOM 719 C CA . ARG A 1 97 ? 16.385 -2.756 -3.832 1.00 88.75 97 ARG A CA 1
ATOM 720 C C . ARG A 1 97 ? 17.121 -3.354 -5.030 1.00 88.75 97 ARG A C 1
ATOM 722 O O . ARG A 1 97 ? 18.342 -3.270 -5.064 1.00 88.75 97 ARG A O 1
ATOM 729 N N . ARG A 1 98 ? 16.416 -4.005 -5.958 1.00 82.75 98 ARG A N 1
ATOM 730 C CA . ARG A 1 98 ? 17.017 -4.529 -7.198 1.00 82.75 98 ARG A CA 1
ATOM 731 C C . ARG A 1 98 ? 17.274 -3.414 -8.205 1.00 82.75 98 ARG A C 1
ATOM 733 O O . ARG A 1 98 ? 18.259 -3.485 -8.927 1.00 82.75 98 ARG A O 1
ATOM 740 N N . ASP A 1 99 ? 16.399 -2.415 -8.215 1.00 75.38 99 ASP A N 1
ATOM 741 C CA . ASP A 1 99 ? 16.497 -1.232 -9.068 1.00 75.38 99 ASP A CA 1
ATOM 742 C C . ASP A 1 99 ? 17.590 -0.250 -8.616 1.00 75.38 99 ASP A C 1
ATOM 744 O O . ASP A 1 99 ? 18.268 0.346 -9.443 1.00 75.38 99 ASP A O 1
ATOM 748 N N . ALA A 1 100 ? 17.831 -0.146 -7.307 1.00 62.81 100 ALA A N 1
ATOM 749 C CA . ALA A 1 100 ? 18.966 0.579 -6.755 1.00 62.81 100 ALA A CA 1
ATOM 750 C C . ALA A 1 100 ? 20.158 -0.377 -6.545 1.00 62.81 100 ALA A C 1
ATOM 752 O O . ALA A 1 100 ? 20.322 -0.879 -5.423 1.00 62.81 100 ALA A O 1
ATOM 753 N N . PRO A 1 101 ? 21.028 -0.648 -7.548 1.00 52.59 101 PRO A N 1
ATOM 754 C CA . PRO A 1 101 ? 22.313 -1.255 -7.244 1.00 52.59 101 PRO A CA 1
ATOM 755 C C . PRO A 1 101 ? 22.964 -0.348 -6.205 1.00 52.59 101 PRO A C 1
ATOM 757 O O . PRO A 1 101 ? 23.050 0.869 -6.394 1.00 52.59 101 PRO A O 1
ATOM 760 N N . ARG A 1 102 ? 23.283 -0.941 -5.046 1.00 49.53 102 ARG A N 1
ATOM 761 C CA . ARG A 1 102 ? 23.929 -0.284 -3.905 1.00 49.53 102 ARG A CA 1
ATOM 762 C C . ARG A 1 102 ? 24.845 0.809 -4.428 1.00 49.53 102 ARG A C 1
ATOM 764 O O . ARG A 1 102 ? 25.756 0.496 -5.183 1.00 49.53 102 ARG A O 1
ATOM 771 N N . ARG A 1 103 ? 24.613 2.056 -4.007 1.00 48.75 103 ARG A N 1
ATOM 772 C CA . ARG A 1 103 ? 25.595 3.136 -4.126 1.00 48.75 103 ARG A CA 1
ATOM 773 C C . ARG A 1 103 ? 26.975 2.551 -3.808 1.00 48.75 103 ARG A C 1
ATOM 775 O O . ARG A 1 103 ? 27.278 2.317 -2.639 1.00 48.75 103 ARG A O 1
ATOM 782 N N . GLU A 1 104 ? 27.795 2.316 -4.831 1.00 48.06 104 GLU A N 1
ATOM 783 C CA . GLU A 1 104 ? 29.163 1.793 -4.692 1.00 48.06 104 GLU A CA 1
ATOM 784 C C . GLU A 1 104 ? 30.060 2.747 -3.877 1.00 48.06 104 GLU A C 1
ATOM 786 O O . GLU A 1 104 ? 31.169 2.402 -3.488 1.00 48.06 104 GLU A O 1
ATOM 791 N N . ALA A 1 105 ? 29.549 3.928 -3.518 1.00 48.62 105 ALA A N 1
ATOM 792 C CA . ALA A 1 105 ? 30.192 4.894 -2.640 1.00 48.62 105 ALA A CA 1
ATOM 793 C C . ALA A 1 105 ? 30.372 4.428 -1.177 1.00 48.62 105 ALA A C 1
ATOM 795 O O . ALA A 1 105 ? 31.230 4.970 -0.490 1.00 48.62 105 ALA A O 1
ATOM 796 N N . ALA A 1 106 ? 29.622 3.431 -0.686 1.00 48.75 106 ALA A N 1
ATOM 797 C CA . ALA A 1 106 ? 29.755 2.968 0.706 1.00 48.75 106 ALA A CA 1
ATOM 798 C C . ALA A 1 106 ? 30.893 1.948 0.928 1.00 48.75 106 ALA A C 1
ATOM 800 O O . ALA A 1 106 ? 31.166 1.574 2.065 1.00 48.75 106 ALA A O 1
ATOM 801 N N . ALA A 1 107 ? 31.571 1.491 -0.131 1.00 50.56 107 ALA A N 1
ATOM 802 C CA . ALA A 1 107 ? 32.727 0.597 -0.004 1.00 50.56 107 ALA A CA 1
ATOM 803 C C . ALA A 1 107 ? 34.026 1.331 0.398 1.00 50.56 107 ALA A C 1
ATOM 805 O O . ALA A 1 107 ? 35.016 0.676 0.707 1.00 50.56 107 ALA A O 1
ATOM 806 N N . ASN A 1 108 ? 34.015 2.671 0.421 1.00 50.75 108 ASN A N 1
ATOM 807 C CA . ASN A 1 108 ? 35.183 3.509 0.712 1.00 50.75 108 ASN A CA 1
ATOM 808 C C . ASN A 1 108 ? 35.075 4.310 2.021 1.00 50.75 108 ASN A C 1
ATOM 810 O O . ASN A 1 108 ? 35.903 5.189 2.246 1.00 50.75 108 ASN A O 1
ATOM 814 N N . GLU A 1 109 ? 34.096 4.045 2.894 1.00 47.69 109 GLU A N 1
ATOM 815 C CA . GLU A 1 109 ? 34.102 4.654 4.231 1.00 47.69 109 GLU A CA 1
ATOM 816 C C . GLU A 1 109 ? 35.097 3.901 5.133 1.00 47.69 109 GLU A C 1
ATOM 818 O O . GLU A 1 109 ? 34.845 2.744 5.488 1.00 47.69 109 GLU A O 1
ATOM 823 N N . PRO A 1 110 ? 36.238 4.510 5.521 1.00 52.03 110 PRO A N 1
ATOM 824 C CA . PRO A 1 110 ? 37.117 3.902 6.503 1.00 52.03 110 PRO A CA 1
ATOM 825 C C . PRO A 1 110 ? 36.336 3.795 7.809 1.00 52.03 110 PRO A C 1
ATOM 827 O O . PRO A 1 110 ? 35.850 4.786 8.353 1.00 52.03 110 PRO A O 1
ATOM 830 N N . THR A 1 111 ? 36.193 2.572 8.307 1.00 58.34 111 THR A N 1
ATOM 831 C CA . THR A 1 111 ? 35.550 2.302 9.588 1.00 58.34 111 THR A CA 1
ATOM 832 C C . THR A 1 111 ? 36.329 3.033 10.680 1.00 58.34 111 THR A C 1
ATOM 834 O O . THR A 1 111 ? 37.413 2.601 11.074 1.00 58.34 111 THR A O 1
ATOM 837 N N . VAL A 1 112 ? 35.801 4.163 11.160 1.00 61.31 112 VAL A N 1
ATOM 838 C CA . VAL A 1 112 ? 36.360 4.880 12.310 1.00 61.31 112 VAL A CA 1
ATOM 839 C C . VAL A 1 112 ? 36.140 4.000 13.533 1.00 61.31 112 VAL A C 1
ATOM 841 O O . VAL A 1 112 ? 35.056 3.945 14.113 1.00 61.31 112 VAL A O 1
ATOM 844 N N . ARG A 1 113 ? 37.178 3.250 13.902 1.00 67.06 113 ARG A N 1
ATOM 845 C CA . ARG A 1 113 ? 37.234 2.531 15.169 1.00 67.06 113 ARG A CA 1
ATOM 846 C C . ARG A 1 113 ? 37.424 3.576 16.263 1.00 67.06 113 ARG A C 1
ATOM 848 O O . ARG A 1 113 ? 38.510 4.131 16.397 1.00 67.06 113 ARG A O 1
ATOM 855 N N . TRP A 1 114 ? 36.370 3.857 17.021 1.00 63.72 114 TRP A N 1
ATOM 856 C CA . TRP A 1 114 ? 36.472 4.681 18.221 1.00 63.72 114 TRP A CA 1
ATOM 857 C C . TRP A 1 114 ? 37.416 3.989 19.208 1.00 63.72 114 TRP A C 1
ATOM 859 O O . TRP A 1 114 ? 37.109 2.917 19.730 1.00 63.72 114 TRP A O 1
ATOM 869 N N . ILE A 1 115 ? 38.596 4.573 19.401 1.00 66.31 115 ILE A N 1
ATOM 870 C CA . ILE A 1 115 ? 39.510 4.201 20.478 1.00 66.31 115 ILE A CA 1
ATOM 871 C C . ILE A 1 115 ? 39.011 4.946 21.713 1.00 66.31 115 ILE A C 1
ATOM 873 O O . ILE A 1 115 ? 38.975 6.175 21.719 1.00 66.31 115 ILE A O 1
ATOM 877 N N . VAL A 1 116 ? 38.581 4.200 22.727 1.00 57.72 116 VAL A N 1
ATOM 878 C CA . VAL A 1 116 ? 38.301 4.749 24.056 1.00 57.72 116 VAL A CA 1
ATOM 879 C C . VAL A 1 116 ? 39.651 4.853 24.777 1.00 57.72 116 VAL A C 1
ATOM 881 O O . VAL A 1 116 ? 40.324 3.827 24.872 1.00 57.72 116 VAL A O 1
ATOM 884 N N . PRO A 1 117 ? 40.103 6.048 25.198 1.00 62.69 117 PRO A N 1
ATOM 885 C CA . PRO A 1 117 ? 41.308 6.177 26.011 1.00 62.69 117 PRO A CA 1
ATOM 886 C C . PRO A 1 117 ? 41.036 5.722 27.455 1.00 62.69 117 PRO A C 1
ATOM 888 O O . PRO A 1 117 ? 39.961 6.013 27.986 1.00 62.69 117 PRO A O 1
ATOM 891 N N . ASP A 1 118 ? 42.005 5.007 28.036 1.00 63.00 118 ASP A N 1
ATOM 892 C CA . ASP A 1 118 ? 42.059 4.615 29.457 1.00 63.00 118 ASP A CA 1
ATOM 893 C C . ASP A 1 118 ? 42.173 5.827 30.401 1.00 63.00 118 ASP A C 1
ATOM 895 O O . ASP A 1 118 ? 42.850 6.818 30.026 1.00 63.00 118 ASP A O 1
#

Foldseek 3Di:
DDPPPPPPDLCVLLVVLLVLLVVLLVVLVPCVPDPVSVVSLVVSVVSLVVNVVVCVPQPVLLNVLNVQLVVCSVVVNSVSNSVSSVVSSVSSVVSVCVVDPPPPVVVPDDPPDDDDDD

Radius of gyration: 18.8 Å; chains: 1; bounding box: 57×38×54 Å

pLDDT: mean 85.52, std 19.12, range [35.41, 98.69]

Secondary structure (DSSP, 8-state):
---------HHHHHHHHHHHHHHHHHHHHH-TT-HHHHHHHHHHHHHHHHHHHHHHHH-HHHHHHHHHHHHHHHTT-HHHHHHHHHHHHHHHHHHHHHHS---GGGGG------PPP-

Organism: NC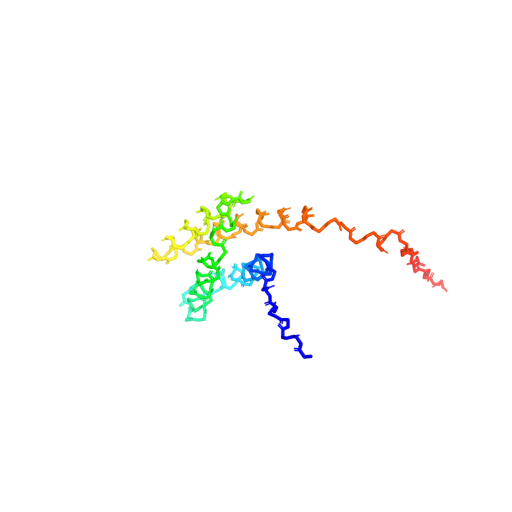BI:txid2340917

Sequence (118 aa):
MTNGESGADPLDVLYLLHRQLRLVSPALTVAPESREVRAMLVGLAETTNRAAPLLASVEPGALAALEQAFRHARAGRPD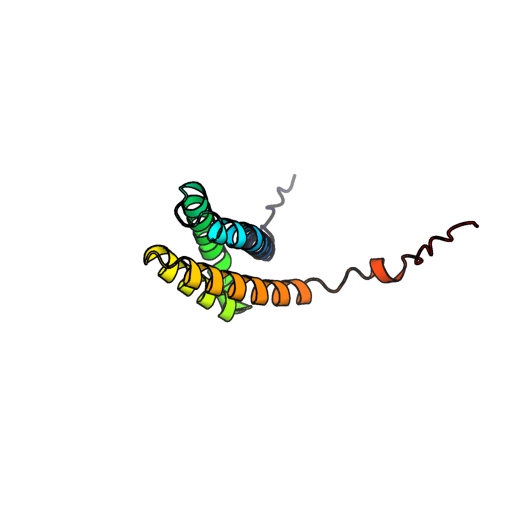ETNSELIGAYGRLSVLLRRDAPRREAAANEPTVRWIVPD